Protein AF-A0A2N0ZCE3-F1 (afdb_monomer)

Secondary structure (DSSP, 8-state):
-EEEEEEEEPPPPPP-HHHHHHHHHHHHHHHHHHHHHHHHHHHHHTT--SHHHHHHHHHHHHHHHHHHHHHHHHHHHHHHHHHHHHHHHHHHHEEEEEEEE---------

pLDDT: mean 81.58, std 10.43, range [50.97, 93.88]

Structure (mmCIF, N/CA/C/O backbone):
data_AF-A0A2N0ZCE3-F1
#
_entry.id   AF-A0A2N0ZCE3-F1
#
loop_
_atom_site.group_PDB
_atom_site.id
_atom_site.type_symbol
_atom_site.label_atom_id
_atom_site.label_alt_id
_atom_site.label_comp_id
_atom_site.label_asym_id
_atom_site.label_entity_id
_atom_site.label_seq_id
_atom_site.pdbx_PDB_ins_code
_atom_site.Cartn_x
_atom_site.Cartn_y
_atom_site.Cartn_z
_atom_site.occupancy
_atom_site.B_iso_or_equiv
_atom_site.auth_seq_id
_atom_site.auth_comp_id
_atom_site.auth_asym_id
_atom_site.auth_atom_id
_atom_site.pdbx_PDB_model_num
ATOM 1 N N . MET A 1 1 ? 37.829 11.882 -39.799 1.00 74.50 1 MET A N 1
ATOM 2 C CA . MET A 1 1 ? 37.133 11.226 -38.674 1.00 74.50 1 MET A CA 1
ATOM 3 C C . MET A 1 1 ? 35.726 10.882 -39.117 1.00 74.50 1 MET A C 1
ATOM 5 O O . MET A 1 1 ? 34.977 11.790 -39.459 1.00 74.50 1 MET A O 1
ATOM 9 N N . GLY A 1 2 ? 35.414 9.591 -39.186 1.00 81.56 2 GLY A N 1
ATOM 10 C CA . GLY A 1 2 ? 34.078 9.074 -39.464 1.00 81.56 2 GLY A CA 1
ATOM 11 C C . GLY A 1 2 ? 33.323 8.773 -38.169 1.00 81.56 2 GLY A C 1
ATOM 12 O O . GLY A 1 2 ? 33.925 8.580 -37.111 1.00 81.56 2 GLY A O 1
ATOM 13 N N . GLN A 1 3 ? 31.997 8.738 -38.254 1.00 84.50 3 GLN A N 1
ATOM 14 C CA . GLN A 1 3 ? 31.109 8.408 -37.143 1.00 84.50 3 GLN A CA 1
ATOM 15 C C . GLN A 1 3 ? 30.036 7.432 -37.630 1.00 84.50 3 GLN A C 1
ATOM 17 O O . GLN A 1 3 ? 29.421 7.652 -38.672 1.00 84.50 3 GLN A O 1
ATOM 22 N N . ILE A 1 4 ? 29.776 6.377 -36.857 1.00 85.06 4 ILE A N 1
ATOM 23 C CA . ILE A 1 4 ? 28.634 5.476 -37.058 1.00 85.06 4 ILE A CA 1
ATOM 24 C C . ILE A 1 4 ? 27.797 5.450 -35.785 1.00 85.06 4 ILE A C 1
ATOM 26 O O . ILE A 1 4 ? 28.309 5.152 -34.708 1.00 85.06 4 ILE A O 1
ATOM 30 N N . THR A 1 5 ? 26.496 5.697 -35.922 1.00 84.94 5 THR A N 1
ATOM 31 C CA . THR A 1 5 ? 25.518 5.565 -34.838 1.00 84.94 5 THR A CA 1
ATOM 32 C C . THR A 1 5 ? 24.563 4.417 -35.149 1.00 84.94 5 THR A C 1
ATOM 34 O O . THR A 1 5 ? 23.995 4.362 -36.241 1.00 84.94 5 THR A O 1
ATOM 37 N N . LYS A 1 6 ? 24.373 3.492 -34.202 1.00 82.81 6 LYS A N 1
ATOM 38 C CA . LYS A 1 6 ? 23.414 2.384 -34.330 1.00 82.81 6 LYS A CA 1
ATOM 39 C C . LYS A 1 6 ? 22.573 2.218 -33.061 1.00 82.81 6 LYS A C 1
ATOM 41 O O . LYS A 1 6 ? 23.108 2.373 -31.962 1.00 82.81 6 LYS A O 1
ATOM 46 N N . PRO A 1 7 ? 21.279 1.876 -33.190 1.00 79.44 7 PRO A N 1
ATOM 47 C CA . PRO A 1 7 ? 20.483 1.455 -32.047 1.00 79.44 7 PRO A CA 1
ATOM 48 C C . PRO A 1 7 ? 21.004 0.107 -31.538 1.00 79.44 7 PRO A C 1
ATOM 50 O O . PRO A 1 7 ? 21.208 -0.825 -32.320 1.00 79.44 7 PRO A O 1
ATOM 53 N N . TYR A 1 8 ? 21.218 0.001 -30.232 1.00 75.12 8 TYR A N 1
ATOM 54 C CA . TYR A 1 8 ? 21.639 -1.220 -29.560 1.00 75.12 8 TYR A CA 1
ATOM 55 C C . TYR A 1 8 ? 20.665 -1.547 -28.433 1.00 75.12 8 TYR A C 1
ATOM 57 O O . TYR A 1 8 ? 20.263 -0.669 -27.666 1.00 75.12 8 TYR A O 1
ATOM 65 N N . ARG A 1 9 ? 20.288 -2.826 -28.338 1.00 70.62 9 ARG A N 1
ATOM 66 C CA . ARG A 1 9 ? 19.395 -3.322 -27.295 1.00 70.62 9 ARG A CA 1
ATOM 67 C C . ARG A 1 9 ? 20.175 -4.223 -26.344 1.00 70.62 9 ARG A C 1
ATOM 69 O O . ARG A 1 9 ? 20.601 -5.304 -26.744 1.00 70.62 9 ARG A O 1
ATOM 76 N N . PHE A 1 10 ? 20.372 -3.778 -25.108 1.00 66.06 10 PHE A N 1
ATOM 77 C CA . PHE A 1 10 ? 20.988 -4.602 -24.068 1.00 66.06 10 PHE A CA 1
ATOM 78 C C . PHE A 1 10 ? 20.030 -5.726 -23.644 1.00 66.06 10 PHE A C 1
ATOM 80 O O . PHE A 1 10 ? 18.811 -5.622 -23.808 1.00 66.06 10 PHE A O 1
ATOM 87 N N . THR A 1 11 ? 20.573 -6.828 -23.122 1.00 64.38 11 THR A N 1
ATOM 88 C CA . THR A 1 11 ? 19.760 -7.930 -22.589 1.00 64.38 11 THR A CA 1
ATOM 89 C C . THR A 1 11 ? 18.853 -7.424 -21.467 1.00 64.38 11 THR A C 1
ATOM 91 O O . THR A 1 11 ? 19.353 -6.739 -20.569 1.00 64.38 11 THR A O 1
ATOM 94 N N . PRO A 1 12 ? 17.554 -7.775 -21.481 1.00 61.09 12 PRO A N 1
ATOM 95 C CA . PRO A 1 12 ? 16.615 -7.295 -20.479 1.00 61.09 12 PRO A CA 1
ATOM 96 C C . PRO A 1 12 ? 17.085 -7.685 -19.074 1.00 61.09 12 PRO A C 1
ATOM 98 O O . PRO A 1 12 ? 17.365 -8.853 -18.804 1.00 61.09 12 PRO A O 1
ATOM 101 N N . HIS A 1 13 ? 17.197 -6.696 -18.188 1.00 61.72 13 HIS A N 1
ATOM 102 C CA . HIS A 1 13 ? 17.365 -6.937 -16.756 1.00 61.72 13 HIS A CA 1
ATOM 103 C C . HIS A 1 13 ? 16.070 -7.480 -16.140 1.00 61.72 13 HIS A C 1
ATOM 105 O O . HIS A 1 13 ? 14.981 -7.291 -16.680 1.00 61.72 13 HIS A O 1
ATOM 111 N N . GLN A 1 14 ? 16.211 -8.178 -15.011 1.00 58.53 14 GLN A N 1
ATOM 112 C CA . GLN A 1 14 ? 15.119 -8.823 -14.285 1.00 58.53 14 GLN A CA 1
ATOM 113 C C . GLN A 1 14 ? 14.029 -7.800 -13.923 1.00 58.53 14 GLN A C 1
ATOM 115 O O . GLN A 1 14 ? 14.309 -6.801 -13.261 1.00 58.53 14 GLN A O 1
ATOM 120 N N . ASP A 1 15 ? 12.796 -8.051 -14.364 1.00 63.12 15 ASP A N 1
ATOM 121 C CA . ASP A 1 15 ? 11.653 -7.199 -14.050 1.00 63.12 15 ASP A CA 1
ATOM 122 C C . ASP A 1 15 ? 11.382 -7.230 -12.532 1.00 63.12 15 ASP A C 1
ATOM 124 O O . ASP A 1 15 ? 11.345 -8.284 -11.894 1.00 63.12 15 ASP A O 1
ATOM 128 N N . LEU A 1 16 ? 11.280 -6.049 -11.919 1.00 61.69 16 LEU A N 1
ATOM 129 C CA . LEU A 1 16 ? 11.057 -5.905 -10.480 1.00 61.69 16 LEU A CA 1
ATOM 130 C C . LEU A 1 16 ? 9.578 -5.725 -10.127 1.00 61.69 16 LEU A C 1
ATOM 132 O O . LEU A 1 16 ? 9.260 -5.710 -8.936 1.00 61.69 16 LEU A O 1
ATOM 136 N N . HIS A 1 17 ? 8.668 -5.664 -11.107 1.00 64.12 17 HIS A N 1
ATOM 137 C CA . HIS A 1 17 ? 7.226 -5.603 -10.839 1.00 64.12 17 HIS A CA 1
ATOM 138 C C . HIS A 1 17 ? 6.745 -6.753 -9.948 1.00 64.12 17 HIS A C 1
ATOM 140 O O . HIS A 1 17 ? 5.890 -6.565 -9.085 1.00 64.12 17 HIS A O 1
ATOM 146 N N . HIS A 1 18 ? 7.361 -7.928 -10.072 1.00 67.81 18 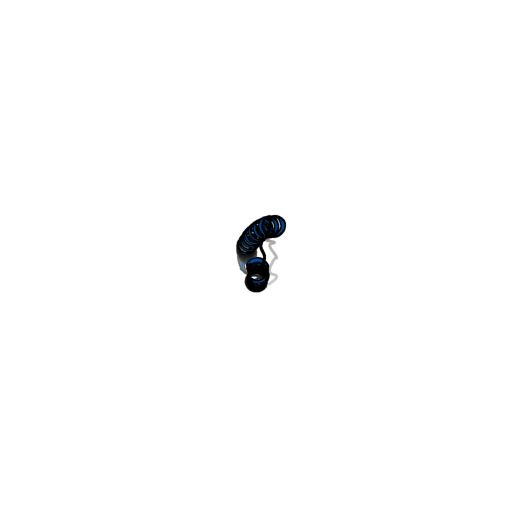HIS A N 1
ATOM 147 C CA . HIS A 1 18 ? 7.032 -9.098 -9.258 1.00 67.81 18 HIS A CA 1
ATOM 148 C C . HIS A 1 18 ? 7.305 -8.868 -7.759 1.00 67.81 18 HIS A C 1
ATOM 150 O O . HIS A 1 18 ? 6.628 -9.441 -6.909 1.00 67.81 18 HIS A O 1
ATOM 156 N N . LYS A 1 19 ? 8.284 -8.014 -7.420 1.00 69.38 19 LYS A N 1
ATOM 157 C CA . LYS A 1 19 ? 8.601 -7.674 -6.024 1.00 69.38 19 LYS A CA 1
ATOM 158 C C . LYS A 1 19 ? 7.588 -6.702 -5.423 1.00 69.38 19 LYS A C 1
ATOM 160 O O . LYS A 1 19 ? 7.315 -6.800 -4.231 1.00 69.38 19 LYS A O 1
ATOM 165 N N . ALA A 1 20 ? 7.026 -5.799 -6.231 1.00 74.44 20 ALA A N 1
ATOM 166 C CA . ALA A 1 20 ? 5.946 -4.917 -5.789 1.00 74.44 20 ALA A CA 1
ATOM 167 C C . ALA A 1 20 ? 4.678 -5.714 -5.474 1.00 74.44 20 ALA A C 1
ATOM 169 O O . ALA A 1 20 ? 4.121 -5.540 -4.397 1.00 74.44 20 ALA A O 1
ATOM 170 N N . ALA A 1 21 ? 4.312 -6.663 -6.342 1.00 78.00 21 ALA A N 1
ATOM 171 C CA . ALA A 1 21 ? 3.177 -7.553 -6.107 1.00 78.00 21 ALA A CA 1
ATOM 172 C C . ALA A 1 21 ? 3.329 -8.358 -4.802 1.00 78.00 21 ALA A C 1
ATOM 174 O O . ALA A 1 21 ? 2.399 -8.433 -4.003 1.00 78.00 21 ALA A O 1
ATOM 175 N N . PHE A 1 22 ? 4.521 -8.914 -4.545 1.00 83.12 22 PHE A N 1
ATOM 176 C CA . PHE A 1 22 ? 4.793 -9.613 -3.286 1.00 83.12 22 PHE A CA 1
ATOM 177 C C . PHE A 1 22 ? 4.654 -8.682 -2.072 1.00 83.12 22 PHE A C 1
ATOM 179 O O . PHE A 1 22 ? 3.934 -8.998 -1.131 1.00 83.12 22 PHE A O 1
ATOM 186 N N . PHE A 1 23 ? 5.284 -7.506 -2.110 1.00 80.88 23 PHE A N 1
ATOM 187 C CA . PHE A 1 23 ? 5.200 -6.526 -1.026 1.00 80.88 23 PHE A CA 1
ATOM 188 C C . PHE A 1 23 ? 3.758 -6.079 -0.739 1.00 80.88 23 PHE A C 1
ATOM 190 O O . PHE A 1 23 ? 3.358 -5.993 0.419 1.00 80.88 23 PHE A O 1
ATOM 197 N N . GLN A 1 24 ? 2.962 -5.845 -1.782 1.00 83.25 24 GLN A N 1
ATOM 198 C CA . GLN A 1 24 ? 1.543 -5.518 -1.648 1.00 83.25 24 GLN A CA 1
ATOM 199 C C . GLN A 1 24 ? 0.755 -6.648 -1.002 1.00 83.25 24 GLN A C 1
ATOM 201 O O . GLN A 1 24 ? -0.023 -6.388 -0.092 1.00 83.25 24 GLN A O 1
ATOM 206 N N . SER A 1 25 ? 0.998 -7.895 -1.411 1.00 87.69 25 SER A N 1
ATOM 207 C CA . SER A 1 25 ? 0.312 -9.044 -0.817 1.00 87.69 25 SER A CA 1
ATOM 208 C C . SER A 1 25 ? 0.603 -9.192 0.681 1.00 87.69 25 SER A C 1
ATOM 210 O O . SER A 1 25 ? -0.286 -9.550 1.450 1.00 87.69 25 SER A O 1
ATOM 212 N N . GLU A 1 26 ? 1.821 -8.866 1.121 1.00 89.38 26 GLU A N 1
ATOM 213 C CA . GLU A 1 26 ? 2.185 -8.856 2.542 1.00 89.38 26 GLU A CA 1
ATOM 214 C C . GLU A 1 26 ? 1.504 -7.698 3.291 1.00 89.38 26 GLU A C 1
ATOM 216 O O . GLU A 1 26 ? 1.003 -7.886 4.401 1.00 89.38 26 GLU A O 1
ATOM 221 N N . LEU A 1 27 ? 1.413 -6.513 2.676 1.00 88.06 27 LEU A N 1
ATOM 222 C CA . LEU A 1 27 ? 0.685 -5.374 3.244 1.00 88.06 27 LEU A CA 1
ATOM 223 C C . LEU A 1 27 ? -0.824 -5.631 3.357 1.00 88.06 27 LEU A C 1
ATOM 225 O O . LEU A 1 27 ? -1.423 -5.288 4.376 1.00 88.06 27 LEU A O 1
ATOM 229 N N . GLU A 1 28 ? -1.434 -6.277 2.364 1.00 89.31 28 GLU A N 1
ATOM 230 C CA . GLU A 1 28 ? -2.839 -6.691 2.412 1.00 89.31 28 GLU A CA 1
ATOM 231 C C . GLU A 1 28 ? -3.080 -7.722 3.518 1.00 89.31 28 GLU A C 1
ATOM 233 O O . GLU A 1 28 ? -4.030 -7.595 4.293 1.00 89.31 28 GLU A O 1
ATOM 238 N N . GLN A 1 29 ? -2.204 -8.725 3.644 1.00 92.88 29 GLN A N 1
ATOM 239 C CA . GLN A 1 29 ? -2.272 -9.693 4.741 1.00 92.88 29 GLN A CA 1
ATOM 240 C C . GLN A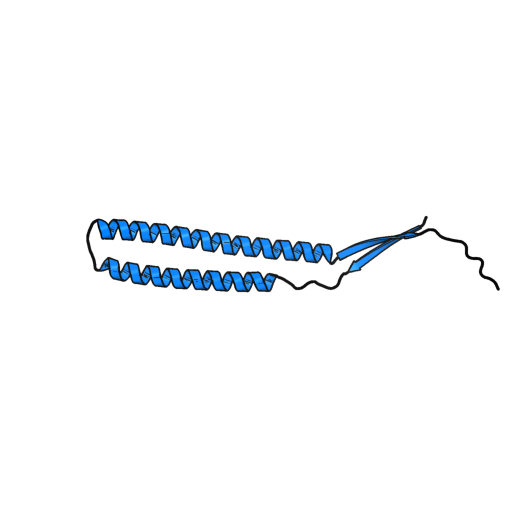 1 29 ? -2.163 -9.004 6.105 1.00 92.88 29 GLN A C 1
ATOM 242 O O . GLN A 1 29 ? -2.960 -9.289 7.003 1.00 92.88 29 GLN A O 1
ATOM 247 N N . MET A 1 30 ? -1.228 -8.065 6.256 1.00 89.56 30 MET A N 1
ATOM 248 C CA . MET A 1 30 ? -1.080 -7.275 7.477 1.00 89.56 30 MET A CA 1
ATOM 249 C C . MET A 1 30 ? -2.339 -6.443 7.772 1.00 89.56 30 MET A C 1
ATOM 251 O O . MET A 1 30 ? -2.807 -6.435 8.913 1.00 89.56 30 MET A O 1
ATOM 255 N N . GLY A 1 31 ? -2.922 -5.795 6.759 1.00 88.75 31 GLY A N 1
ATOM 256 C CA . GLY A 1 31 ? -4.180 -5.052 6.884 1.00 88.75 31 GLY A CA 1
ATOM 257 C C . GLY A 1 31 ? -5.339 -5.944 7.339 1.00 88.75 31 GLY A C 1
ATOM 258 O O . GLY A 1 31 ? -6.045 -5.614 8.293 1.00 88.75 31 GLY A O 1
ATOM 259 N N . ASN A 1 32 ? -5.475 -7.132 6.744 1.00 90.31 32 ASN A N 1
ATOM 260 C CA . ASN A 1 32 ? -6.498 -8.116 7.112 1.00 90.31 32 ASN A CA 1
ATOM 261 C C . ASN A 1 32 ? -6.336 -8.630 8.554 1.00 90.31 32 ASN A C 1
ATOM 263 O O . ASN A 1 32 ? -7.321 -8.760 9.292 1.00 90.31 32 ASN A O 1
ATOM 267 N N . LEU A 1 33 ? -5.099 -8.910 8.975 1.00 92.00 33 LEU A N 1
ATOM 268 C CA . LEU A 1 33 ? -4.794 -9.319 10.349 1.00 92.00 33 LEU A CA 1
ATOM 269 C C . LEU A 1 33 ? -5.109 -8.202 11.343 1.00 92.00 33 LEU A C 1
ATOM 271 O O . LEU A 1 33 ? -5.723 -8.460 12.380 1.00 92.00 33 LEU A O 1
ATOM 275 N N . SER A 1 34 ? -4.751 -6.962 11.013 1.00 89.94 34 SER A N 1
ATOM 276 C CA . SER A 1 34 ? -5.045 -5.816 11.867 1.00 89.94 34 SER A CA 1
ATOM 277 C C . SER A 1 34 ? -6.547 -5.561 11.993 1.00 89.94 34 SER A C 1
ATOM 279 O O . SER A 1 34 ? -7.053 -5.414 13.104 1.00 89.94 34 SER A O 1
ATOM 281 N N . GLN A 1 35 ? -7.300 -5.640 10.892 1.00 90.69 35 GLN A N 1
ATOM 282 C CA . GLN A 1 35 ? -8.763 -5.551 10.915 1.00 90.69 35 GLN A CA 1
ATOM 283 C C . GLN A 1 35 ? -9.395 -6.653 11.779 1.00 90.69 35 GLN A C 1
ATOM 285 O O . GLN A 1 35 ? -10.361 -6.411 12.513 1.00 90.69 35 GLN A O 1
ATOM 290 N N . SER A 1 36 ? -8.846 -7.868 11.715 1.00 93.88 36 SER A N 1
ATOM 291 C CA . SER A 1 36 ? -9.297 -8.994 12.538 1.00 93.88 36 SER A CA 1
ATOM 292 C C . SER A 1 36 ? -9.040 -8.737 14.024 1.00 93.88 36 SER A C 1
ATOM 294 O O . SER A 1 36 ? -9.943 -8.921 14.844 1.00 93.88 36 SER A O 1
ATOM 296 N N . LEU A 1 37 ? -7.846 -8.245 14.370 1.00 91.19 37 LEU A N 1
ATOM 297 C CA . LEU A 1 37 ? -7.485 -7.878 15.738 1.00 91.19 37 LEU A CA 1
ATOM 298 C C . LEU A 1 37 ? -8.357 -6.729 16.263 1.00 91.19 37 LEU A C 1
ATOM 300 O O . LEU A 1 37 ? -8.913 -6.836 17.354 1.00 91.19 37 LEU A O 1
ATOM 304 N N . PHE A 1 38 ? -8.537 -5.670 15.472 1.00 92.25 38 PHE A N 1
ATOM 305 C CA . PHE A 1 38 ? -9.415 -4.546 15.793 1.00 92.25 38 PHE A CA 1
ATOM 306 C C . PHE A 1 38 ? -10.836 -5.023 16.102 1.00 92.25 38 PHE A C 1
ATOM 308 O O . PHE A 1 38 ? -11.421 -4.642 17.114 1.00 92.25 38 PHE A O 1
ATOM 315 N N . THR A 1 39 ? -11.377 -5.908 15.263 1.00 92.94 39 THR A N 1
ATOM 316 C CA . THR A 1 39 ? -12.726 -6.461 15.442 1.00 92.94 39 THR A CA 1
ATOM 317 C C . THR A 1 39 ? -12.829 -7.300 16.718 1.00 92.94 39 THR A C 1
ATOM 319 O O . THR A 1 39 ? -13.827 -7.199 17.433 1.00 92.94 39 THR A O 1
ATOM 322 N N . ALA A 1 40 ? -11.805 -8.100 17.034 1.00 93.06 40 ALA A N 1
ATOM 323 C CA . ALA A 1 40 ? -11.762 -8.897 18.258 1.00 93.06 40 ALA A CA 1
ATOM 324 C C . ALA A 1 40 ? -11.723 -8.013 19.514 1.00 93.06 40 ALA A C 1
ATOM 326 O O . ALA A 1 40 ? -12.552 -8.188 20.406 1.00 93.06 40 ALA A O 1
ATOM 327 N N . ILE A 1 41 ? -10.828 -7.019 19.546 1.00 90.25 41 ILE A N 1
ATOM 328 C CA . ILE A 1 41 ? -10.704 -6.081 20.671 1.00 90.25 41 ILE A CA 1
ATOM 329 C C . ILE A 1 41 ? -11.995 -5.283 20.839 1.00 90.25 41 ILE A C 1
ATOM 331 O O . ILE A 1 41 ? -12.512 -5.174 21.949 1.00 90.25 41 ILE A O 1
ATOM 335 N N . LYS A 1 42 ? -12.552 -4.756 19.743 1.00 90.25 42 LYS A N 1
ATOM 336 C CA . LYS A 1 42 ? -13.805 -3.999 19.780 1.00 90.25 42 LYS A CA 1
ATOM 337 C C . LYS A 1 42 ? -14.933 -4.829 20.390 1.00 90.25 42 LYS A C 1
ATOM 339 O O . LYS A 1 42 ? -15.610 -4.355 21.292 1.00 90.25 42 LYS A O 1
ATOM 344 N N . LYS A 1 43 ? -15.089 -6.081 19.952 1.00 91.06 43 LYS A N 1
ATOM 345 C CA . LYS A 1 43 ? -16.101 -6.999 20.487 1.00 91.06 43 LYS A CA 1
ATOM 346 C C . LYS A 1 43 ? -15.935 -7.242 21.991 1.00 91.06 43 LYS A C 1
ATOM 348 O O . LYS A 1 43 ? -16.931 -7.359 22.698 1.00 91.06 43 LYS A O 1
ATOM 353 N N . GLU A 1 44 ? -14.700 -7.354 22.470 1.00 89.00 44 GLU A N 1
ATOM 354 C CA . GLU A 1 44 ? -14.414 -7.581 23.890 1.00 89.00 44 GLU A CA 1
ATOM 355 C C . GLU A 1 44 ? -14.681 -6.331 24.741 1.00 89.00 44 GLU A C 1
ATOM 357 O O . GLU A 1 44 ? -15.249 -6.422 25.831 1.00 89.00 44 GLU A O 1
ATOM 362 N N . LEU A 1 45 ? -14.360 -5.151 24.209 1.00 88.31 45 LEU A N 1
ATOM 363 C CA . LEU A 1 45 ? -14.623 -3.873 24.865 1.00 88.31 45 LEU A CA 1
ATOM 364 C C . LEU A 1 45 ? -16.106 -3.471 24.828 1.00 88.31 45 LEU A C 1
ATOM 366 O O . LEU A 1 45 ? -16.566 -2.858 25.785 1.00 88.31 45 LEU A O 1
ATOM 370 N N . ASP A 1 46 ? -16.866 -3.854 23.795 1.00 84.12 46 ASP A N 1
ATOM 371 C CA . ASP A 1 46 ? -18.309 -3.568 23.671 1.00 84.12 46 ASP A CA 1
ATOM 372 C C . ASP A 1 46 ? -19.140 -4.199 24.810 1.00 84.12 46 ASP A C 1
ATOM 374 O O . ASP A 1 46 ? -20.236 -3.732 25.120 1.00 84.12 46 ASP A O 1
ATOM 378 N N . ALA A 1 47 ? -18.625 -5.247 25.464 1.00 82.62 47 ALA A N 1
ATOM 379 C CA . ALA A 1 47 ? -19.252 -5.863 26.636 1.00 82.62 47 ALA A CA 1
ATOM 380 C C . ALA A 1 47 ? -18.991 -5.096 27.950 1.00 82.62 47 ALA A C 1
ATOM 382 O O . ALA A 1 47 ? -19.555 -5.445 28.990 1.00 82.62 47 ALA A O 1
ATOM 383 N N . SER A 1 48 ? -18.135 -4.073 27.919 1.00 83.44 48 SER A N 1
ATOM 384 C CA . SER A 1 48 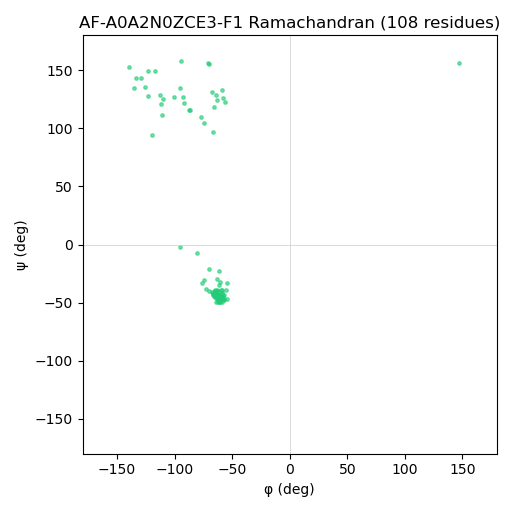? -17.701 -3.296 29.080 1.00 83.44 48 SER A CA 1
ATOM 385 C C . SER A 1 48 ? -18.136 -1.835 28.957 1.00 83.44 48 SER A C 1
ATOM 387 O O . SER A 1 48 ? -18.217 -1.281 27.867 1.00 83.44 48 SER A O 1
ATOM 389 N N . ALA A 1 49 ? -18.393 -1.176 30.088 1.00 81.00 49 ALA A N 1
ATOM 390 C CA . ALA A 1 49 ? -18.766 0.237 30.125 1.00 81.00 49 ALA A CA 1
ATOM 391 C C . ALA A 1 49 ? -17.898 1.005 31.125 1.00 81.00 49 ALA A C 1
ATOM 393 O O . ALA A 1 49 ? -17.550 0.492 32.191 1.00 81.00 49 ALA A O 1
ATOM 394 N N . GLY A 1 50 ? -17.558 2.247 30.786 1.00 88.94 50 GLY A N 1
ATOM 395 C CA . GLY A 1 50 ? -16.786 3.137 31.645 1.00 88.94 50 GLY A CA 1
ATOM 396 C C . GLY A 1 50 ? -15.887 4.077 30.851 1.00 88.94 50 GLY A C 1
ATOM 397 O O . GLY A 1 50 ? -15.462 3.768 29.742 1.00 88.94 50 GLY A O 1
ATOM 398 N N . LYS A 1 51 ? -15.541 5.213 31.458 1.00 88.69 51 LYS A N 1
ATOM 399 C CA . LYS A 1 51 ? -14.769 6.282 30.808 1.00 88.69 51 LYS A CA 1
ATOM 400 C C . LYS A 1 51 ? -13.434 5.805 30.215 1.00 88.69 51 LYS A C 1
ATOM 402 O O . LYS A 1 51 ? -13.068 6.203 29.118 1.00 88.69 51 LYS A O 1
ATOM 407 N N . VAL A 1 52 ? -12.733 4.907 30.913 1.00 89.75 52 VAL A N 1
ATOM 408 C CA . VAL A 1 52 ? -11.475 4.314 30.423 1.00 89.75 52 VAL A CA 1
ATOM 409 C C . VAL A 1 52 ? -11.708 3.462 29.171 1.00 89.75 52 VAL A C 1
ATOM 411 O O . VAL A 1 52 ? -10.909 3.516 28.241 1.00 89.75 52 VAL A O 1
ATOM 414 N N . ILE A 1 53 ? -12.808 2.704 29.117 1.00 90.75 53 ILE A N 1
ATOM 415 C CA . ILE A 1 53 ? -13.171 1.877 27.956 1.00 90.75 53 ILE A CA 1
ATOM 416 C C . ILE A 1 53 ? -13.500 2.768 26.755 1.00 90.75 53 ILE A C 1
ATOM 418 O O . ILE A 1 53 ? -13.016 2.513 25.656 1.00 90.75 53 ILE A O 1
ATOM 422 N N . GLU A 1 54 ? -14.250 3.850 26.970 1.00 88.44 54 GLU A N 1
ATOM 423 C CA . GLU A 1 54 ? -14.599 4.817 25.922 1.00 88.44 54 GLU A CA 1
ATOM 424 C C . GLU A 1 54 ? -13.359 5.506 25.332 1.00 88.44 54 GLU A C 1
ATOM 426 O O . GLU A 1 54 ? -13.193 5.541 24.111 1.00 88.44 54 GLU A O 1
ATOM 431 N N . GLU A 1 55 ? -12.450 6.000 26.181 1.00 91.62 55 GLU A N 1
ATOM 432 C CA . GLU A 1 55 ? -11.185 6.609 25.742 1.00 91.62 55 GLU A CA 1
ATOM 433 C C . GLU A 1 55 ? -10.285 5.595 25.012 1.00 91.62 55 GLU A C 1
ATOM 435 O O . GLU A 1 55 ? -9.673 5.918 23.985 1.00 91.62 55 GLU A O 1
ATOM 440 N N . THR A 1 56 ? -10.250 4.346 25.490 1.00 90.25 56 THR A N 1
ATOM 441 C CA . THR A 1 56 ? -9.504 3.256 24.843 1.00 90.25 56 THR A CA 1
ATOM 442 C C . THR A 1 56 ? -10.075 2.945 23.461 1.00 90.25 56 THR A C 1
ATOM 444 O O . THR A 1 56 ? -9.315 2.839 22.500 1.00 90.25 56 THR A O 1
ATOM 447 N N . MET A 1 57 ? -11.402 2.866 23.327 1.00 90.94 57 MET A N 1
ATOM 448 C CA . MET A 1 57 ? -12.073 2.605 22.051 1.00 90.94 57 MET A CA 1
ATOM 449 C C . MET A 1 57 ? -11.811 3.723 21.035 1.00 90.94 57 MET A C 1
ATOM 451 O O . MET A 1 57 ? -11.497 3.447 19.878 1.00 90.94 57 MET A O 1
ATOM 455 N N . GLN A 1 58 ? -11.884 4.986 21.461 1.00 91.62 58 GLN A N 1
ATOM 456 C CA . GLN A 1 58 ? -11.570 6.129 20.595 1.00 91.62 58 GLN A CA 1
ATOM 457 C C . GLN A 1 58 ? -10.117 6.097 20.114 1.00 91.62 58 GLN A C 1
ATOM 459 O O . GLN A 1 58 ? -9.843 6.282 18.926 1.00 91.62 58 GLN A O 1
ATOM 464 N N . THR A 1 59 ? -9.185 5.801 21.023 1.00 92.56 59 THR A N 1
ATOM 465 C CA . THR A 1 59 ? -7.762 5.673 20.685 1.00 92.56 59 THR A CA 1
ATOM 466 C C . THR A 1 59 ? -7.531 4.532 19.700 1.00 92.56 59 THR A C 1
ATOM 468 O O . THR A 1 59 ? -6.824 4.714 18.709 1.00 92.56 59 THR A O 1
ATOM 471 N N . LEU A 1 60 ? -8.169 3.383 19.927 1.00 92.00 60 LEU A N 1
ATOM 472 C CA . LEU A 1 60 ? -8.080 2.213 19.059 1.00 92.00 60 LEU A CA 1
ATOM 473 C C . LEU A 1 60 ? -8.586 2.521 17.642 1.00 92.00 60 LEU A C 1
ATOM 475 O O . LEU A 1 60 ? -7.902 2.209 16.671 1.00 92.00 60 LEU A O 1
ATOM 479 N N . ILE A 1 61 ? -9.743 3.181 17.515 1.00 91.81 61 ILE A N 1
ATOM 480 C CA . ILE A 1 61 ? -10.303 3.594 16.216 1.00 91.81 61 ILE A CA 1
ATOM 481 C C . ILE A 1 61 ? -9.347 4.547 15.494 1.00 91.81 61 ILE A C 1
ATOM 4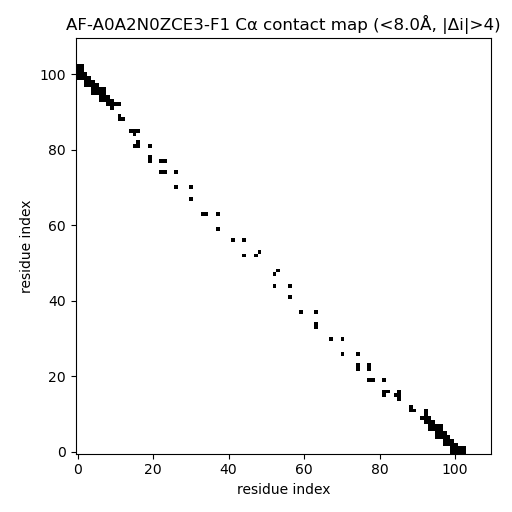83 O O . ILE A 1 61 ? -9.059 4.353 14.313 1.00 91.81 61 ILE A O 1
ATOM 487 N N . SER A 1 62 ? -8.828 5.552 16.201 1.00 93.88 62 SER A N 1
ATOM 488 C CA . SER A 1 62 ? -7.897 6.531 15.632 1.00 93.88 62 SER A CA 1
ATOM 489 C C . SER A 1 62 ? -6.603 5.875 15.136 1.00 93.88 62 SER A C 1
ATOM 491 O O . SER A 1 62 ? -6.131 6.172 14.035 1.00 93.88 62 SER A O 1
ATOM 493 N N . GLN A 1 63 ? -6.042 4.949 15.918 1.00 91.50 63 GLN A N 1
ATOM 494 C CA . GLN A 1 63 ? -4.841 4.210 15.530 1.00 91.50 63 GLN A CA 1
ATOM 495 C C . GLN A 1 63 ? -5.090 3.292 14.333 1.00 91.50 63 GLN A C 1
ATOM 497 O O . GLN A 1 63 ? -4.266 3.274 13.418 1.00 91.50 63 GLN A O 1
ATOM 502 N N . HIS A 1 64 ? -6.224 2.589 14.310 1.00 91.81 64 HIS A N 1
ATOM 503 C CA . HIS A 1 64 ? -6.603 1.716 13.200 1.00 91.81 64 HIS A CA 1
ATOM 504 C C . HIS A 1 64 ? -6.734 2.503 11.889 1.00 91.81 64 HIS A C 1
ATOM 506 O O . HIS A 1 64 ? -6.078 2.180 10.904 1.00 91.81 64 HIS A O 1
ATOM 512 N N . GLN A 1 65 ? -7.461 3.625 11.908 1.00 91.44 65 GLN A N 1
ATOM 513 C CA . GLN A 1 65 ? -7.599 4.515 10.746 1.00 91.44 65 GLN A CA 1
ATOM 514 C C . GLN A 1 65 ? -6.253 5.055 10.248 1.00 91.44 65 GLN A C 1
ATOM 516 O O . GLN A 1 65 ? -6.007 5.135 9.043 1.00 91.44 65 GLN A O 1
ATOM 521 N N . ARG A 1 66 ? -5.365 5.436 11.173 1.00 92.19 66 ARG A N 1
ATOM 522 C CA . ARG A 1 66 ? -4.027 5.917 10.818 1.00 92.19 66 ARG A CA 1
ATOM 523 C C . ARG A 1 66 ? -3.196 4.819 10.162 1.00 92.19 66 ARG A C 1
ATOM 525 O O . ARG A 1 66 ? -2.475 5.099 9.207 1.00 92.19 66 ARG A O 1
ATOM 532 N N . MET A 1 67 ? -3.273 3.599 10.679 1.00 90.31 67 MET A N 1
ATOM 533 C CA . MET A 1 67 ? -2.558 2.462 10.118 1.00 90.31 67 MET A CA 1
ATOM 534 C C . MET A 1 67 ? -3.066 2.137 8.707 1.00 90.31 67 MET A C 1
ATOM 536 O O . MET A 1 67 ? -2.240 2.009 7.807 1.00 90.31 67 MET A O 1
ATOM 540 N N . ASP A 1 68 ? -4.383 2.109 8.485 1.00 89.62 68 ASP A N 1
ATOM 541 C CA . ASP A 1 68 ? -4.970 1.892 7.154 1.00 89.62 68 ASP A CA 1
ATOM 542 C C . ASP A 1 68 ? -4.477 2.934 6.138 1.00 89.62 68 ASP A C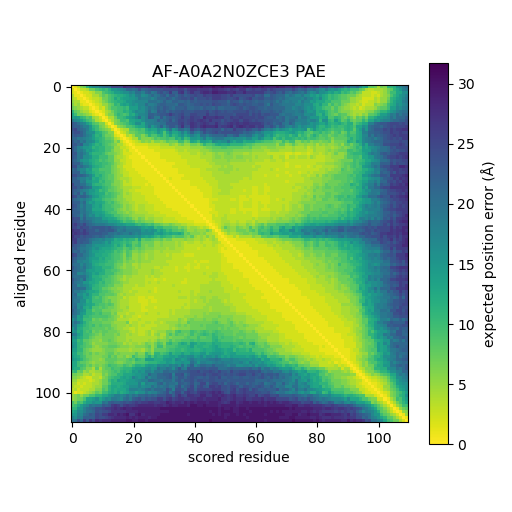 1
ATOM 544 O O . ASP A 1 68 ? -4.092 2.595 5.019 1.00 89.62 68 ASP A O 1
ATOM 548 N N . SER A 1 69 ? -4.414 4.210 6.538 1.00 92.00 69 SER A N 1
ATOM 549 C CA . SER A 1 69 ? -3.861 5.272 5.688 1.00 92.00 69 SER A CA 1
ATOM 550 C 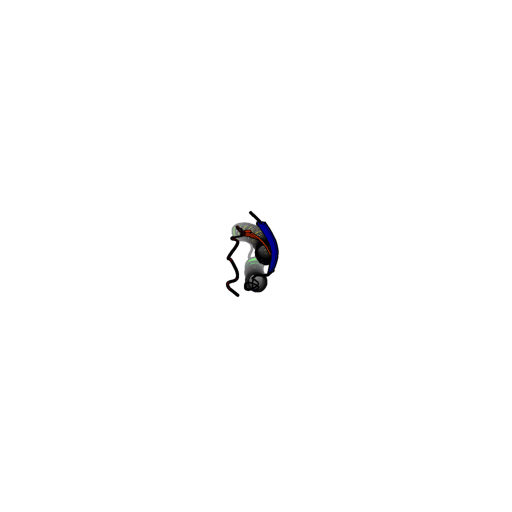C . SER A 1 69 ? -2.395 5.020 5.327 1.00 92.00 69 SER A C 1
ATOM 552 O O . SER A 1 69 ? -2.018 5.172 4.169 1.00 92.00 69 SER A O 1
ATOM 554 N N . ILE A 1 70 ? -1.570 4.620 6.300 1.00 90.50 70 ILE A N 1
ATOM 555 C CA . ILE A 1 70 ? -0.144 4.344 6.077 1.00 90.50 70 ILE A CA 1
ATOM 556 C C . ILE A 1 70 ? 0.039 3.156 5.129 1.00 90.50 70 ILE A C 1
ATOM 558 O O . ILE A 1 70 ? 0.881 3.220 4.236 1.00 90.50 70 ILE A O 1
ATOM 562 N N . VAL A 1 71 ? -0.739 2.086 5.309 1.00 88.50 71 VAL A N 1
ATOM 563 C CA . VAL A 1 71 ? -0.682 0.899 4.445 1.00 88.50 71 VAL A CA 1
ATOM 564 C C . VAL A 1 71 ? -1.022 1.274 3.004 1.00 88.50 71 VAL A C 1
ATOM 566 O O . VAL A 1 71 ? -0.256 0.955 2.095 1.00 88.50 71 VAL A O 1
ATOM 569 N N . ASN A 1 72 ? -2.104 2.029 2.799 1.00 89.00 72 ASN A N 1
ATOM 570 C CA . ASN A 1 72 ? -2.510 2.485 1.469 1.00 89.00 72 ASN A CA 1
ATOM 571 C C . ASN A 1 72 ? -1.443 3.372 0.801 1.00 89.00 72 ASN A C 1
ATOM 573 O O . ASN A 1 72 ? -1.107 3.168 -0.370 1.00 89.00 72 ASN A O 1
ATOM 577 N N . ASP A 1 73 ? -0.857 4.313 1.547 1.00 91.25 73 ASP A N 1
ATOM 578 C CA . ASP A 1 73 ? 0.217 5.175 1.040 1.00 91.25 73 ASP A CA 1
ATOM 579 C C . ASP A 1 73 ? 1.464 4.365 0.649 1.00 91.25 73 ASP A C 1
ATOM 581 O O . ASP A 1 73 ? 2.097 4.633 -0.380 1.00 91.25 73 ASP A O 1
ATOM 585 N N . GLN A 1 74 ? 1.815 3.346 1.438 1.00 87.56 74 GLN A N 1
ATOM 586 C CA . GLN A 1 74 ? 2.947 2.464 1.153 1.00 87.56 74 GLN A CA 1
ATOM 587 C C . GLN A 1 74 ? 2.711 1.602 -0.091 1.00 87.56 74 GLN A C 1
ATOM 589 O O . GLN A 1 74 ? 3.627 1.474 -0.909 1.00 87.56 74 GLN A O 1
ATOM 594 N N . MET A 1 75 ? 1.501 1.065 -0.277 1.00 85.56 75 MET A N 1
ATOM 595 C CA . MET A 1 75 ? 1.142 0.308 -1.484 1.00 85.56 75 MET A CA 1
ATOM 596 C C . MET A 1 75 ? 1.302 1.168 -2.746 1.00 85.56 75 MET A C 1
ATOM 598 O O . MET A 1 75 ? 1.996 0.765 -3.681 1.00 85.56 75 MET A O 1
ATOM 602 N N . SER A 1 76 ? 0.749 2.385 -2.732 1.00 88.19 76 SER A N 1
ATOM 603 C CA . SER A 1 76 ? 0.839 3.341 -3.848 1.00 88.19 76 SER A CA 1
ATOM 604 C C . SER A 1 76 ? 2.281 3.778 -4.144 1.00 88.19 76 SER A C 1
ATOM 606 O O . SER A 1 76 ? 2.718 3.871 -5.300 1.00 88.19 76 SER A O 1
ATOM 608 N N . THR A 1 77 ? 3.067 4.004 -3.089 1.00 89.31 77 THR A N 1
ATOM 609 C CA . THR A 1 77 ? 4.485 4.359 -3.220 1.00 89.31 77 THR A CA 1
ATOM 610 C C . THR A 1 77 ? 5.275 3.230 -3.878 1.00 89.31 77 THR A C 1
ATOM 612 O O . THR A 1 77 ? 6.098 3.491 -4.761 1.00 89.31 77 THR A O 1
ATOM 615 N N . MET A 1 78 ? 5.017 1.979 -3.490 1.00 84.25 78 MET A N 1
ATOM 616 C CA . MET A 1 78 ? 5.713 0.821 -4.048 1.00 84.25 78 MET A CA 1
ATOM 617 C C . MET A 1 78 ? 5.383 0.610 -5.530 1.00 84.25 78 MET A C 1
ATOM 619 O O . MET A 1 78 ? 6.301 0.383 -6.320 1.00 84.25 78 MET A O 1
ATOM 623 N N . ASP A 1 79 ? 4.118 0.772 -5.930 1.00 84.81 79 ASP A N 1
ATOM 624 C CA . ASP A 1 79 ? 3.720 0.751 -7.346 1.00 84.81 79 ASP A CA 1
ATOM 625 C C . ASP A 1 79 ? 4.463 1.806 -8.157 1.00 84.81 79 ASP A C 1
ATOM 627 O O . ASP A 1 79 ? 5.038 1.525 -9.214 1.00 84.81 79 ASP A O 1
ATOM 631 N N . THR A 1 80 ? 4.499 3.030 -7.630 1.00 86.56 80 THR A N 1
ATOM 632 C CA . THR A 1 80 ? 5.175 4.151 -8.280 1.00 86.56 80 THR A CA 1
ATOM 633 C C . THR A 1 80 ? 6.668 3.871 -8.454 1.00 86.56 80 THR A C 1
ATOM 635 O O . THR A 1 80 ? 7.233 4.142 -9.517 1.00 86.56 80 THR A O 1
ATOM 638 N N . LEU A 1 81 ? 7.325 3.324 -7.429 1.00 84.50 81 LEU A N 1
ATOM 639 C CA . LEU A 1 81 ? 8.747 2.984 -7.479 1.00 84.50 81 LEU A CA 1
ATOM 640 C C . LEU A 1 81 ? 9.032 1.847 -8.463 1.00 84.50 81 LEU A C 1
ATOM 642 O O . LEU A 1 81 ? 9.979 1.952 -9.245 1.00 84.50 81 LEU A O 1
ATOM 646 N N . ALA A 1 82 ? 8.204 0.803 -8.473 1.00 80.38 82 ALA A N 1
ATOM 647 C CA . ALA A 1 82 ? 8.350 -0.313 -9.401 1.00 80.38 82 ALA A CA 1
ATOM 648 C C . ALA A 1 82 ? 8.170 0.131 -10.856 1.00 80.38 82 ALA A C 1
ATOM 650 O O . ALA A 1 82 ? 9.002 -0.198 -11.703 1.00 80.38 82 ALA A O 1
ATOM 651 N N . ALA A 1 83 ? 7.155 0.954 -11.134 1.00 82.00 83 ALA A N 1
ATOM 652 C CA . ALA A 1 83 ? 6.946 1.528 -12.459 1.00 82.00 83 ALA A CA 1
ATOM 653 C C . ALA A 1 83 ? 8.133 2.403 -12.893 1.00 82.00 83 ALA A C 1
ATOM 655 O O . ALA A 1 83 ? 8.636 2.258 -14.006 1.00 82.00 83 ALA A O 1
ATOM 656 N N . ARG A 1 84 ? 8.636 3.282 -12.014 1.00 84.06 84 ARG A N 1
ATOM 657 C CA . ARG A 1 84 ? 9.812 4.121 -12.315 1.00 84.06 84 ARG A CA 1
ATOM 658 C C . ARG A 1 84 ? 11.045 3.288 -12.639 1.00 84.06 84 ARG A C 1
ATOM 660 O O . ARG A 1 84 ? 11.724 3.585 -13.618 1.00 84.06 84 ARG A O 1
ATOM 667 N N . TYR A 1 85 ? 11.311 2.252 -11.849 1.00 79.12 85 TYR A N 1
ATOM 668 C CA . TYR A 1 85 ? 12.417 1.338 -12.110 1.00 79.12 85 TYR A CA 1
ATOM 669 C C . TYR A 1 85 ? 12.256 0.642 -13.467 1.00 79.12 85 TYR A C 1
ATOM 671 O O . TYR A 1 85 ? 13.199 0.609 -14.253 1.00 79.12 85 TYR A O 1
ATOM 679 N N . HIS A 1 86 ? 11.055 0.145 -13.774 1.00 76.25 86 HIS A N 1
ATOM 680 C CA . HIS A 1 86 ? 10.757 -0.490 -15.057 1.00 76.25 86 HIS A CA 1
ATOM 681 C C . HIS A 1 86 ? 11.031 0.449 -16.239 1.00 76.25 86 HIS A C 1
ATOM 683 O O . HIS A 1 86 ? 11.717 0.067 -17.189 1.00 76.25 86 HIS A O 1
ATOM 689 N N . TYR A 1 87 ? 10.565 1.700 -16.164 1.00 76.94 87 TYR A N 1
ATOM 690 C CA . TYR A 1 87 ? 10.843 2.698 -17.198 1.00 76.94 87 TYR A CA 1
ATOM 691 C C . TYR A 1 87 ? 12.338 2.996 -17.334 1.00 76.94 87 TYR A C 1
ATOM 693 O O . TYR A 1 87 ? 12.837 3.023 -18.454 1.00 76.94 87 TYR A O 1
ATOM 701 N N . GLN A 1 88 ? 13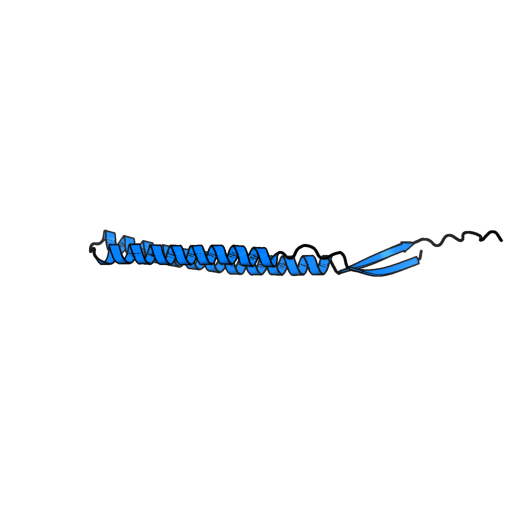.061 3.162 -16.223 1.00 77.25 88 GLN A N 1
ATOM 702 C CA . GLN A 1 88 ? 14.509 3.403 -16.248 1.00 77.25 88 GLN A CA 1
ATOM 703 C C . GLN A 1 88 ? 15.284 2.234 -16.860 1.00 77.25 88 GLN A C 1
ATOM 705 O O . GLN A 1 88 ? 16.174 2.449 -17.678 1.00 77.25 88 GLN A O 1
ATOM 710 N N . VAL A 1 89 ? 14.937 0.995 -16.505 1.00 72.69 89 VAL A N 1
ATOM 711 C CA . VAL A 1 89 ? 15.566 -0.195 -17.089 1.00 72.69 89 VAL A CA 1
ATOM 712 C C . VAL A 1 89 ? 15.251 -0.307 -18.577 1.00 72.69 89 VAL A C 1
ATOM 714 O O . VAL A 1 89 ? 16.145 -0.612 -19.361 1.00 72.69 89 VAL A O 1
ATOM 717 N N . ASN A 1 90 ? 14.014 -0.039 -18.995 1.00 71.69 90 ASN A N 1
ATOM 718 C CA . ASN A 1 90 ? 13.655 -0.056 -20.413 1.00 71.69 90 ASN A CA 1
ATOM 719 C C . ASN A 1 90 ? 14.389 1.016 -21.221 1.00 71.69 90 ASN A C 1
ATOM 721 O O . ASN A 1 90 ? 14.844 0.720 -22.326 1.00 71.69 90 ASN A O 1
ATOM 725 N N . ASP A 1 91 ? 14.531 2.219 -20.665 1.00 73.75 91 ASP A N 1
ATOM 726 C CA . ASP A 1 91 ? 15.301 3.307 -21.269 1.00 73.75 91 ASP A CA 1
ATOM 727 C C . ASP A 1 91 ? 16.781 2.918 -21.398 1.00 73.75 91 ASP A C 1
ATOM 729 O O . ASP A 1 91 ? 17.344 2.923 -22.492 1.00 73.75 91 ASP A O 1
ATOM 733 N N . MET A 1 92 ? 17.387 2.413 -20.319 1.00 71.00 92 MET A N 1
ATOM 734 C CA . MET A 1 92 ? 18.758 1.894 -20.348 1.00 71.00 92 MET A CA 1
ATOM 735 C C . MET A 1 92 ? 18.943 0.721 -21.316 1.00 71.00 92 MET A C 1
ATOM 737 O O . MET A 1 92 ? 20.022 0.570 -21.889 1.00 71.00 92 MET A O 1
ATOM 741 N N . ASN A 1 93 ? 17.926 -0.119 -21.509 1.00 69.38 93 ASN A N 1
ATOM 742 C CA . ASN A 1 93 ? 18.007 -1.246 -22.432 1.00 69.38 93 ASN A CA 1
ATOM 743 C C . ASN A 1 93 ? 18.035 -0.803 -23.898 1.00 69.38 93 ASN A C 1
ATOM 745 O O . ASN A 1 93 ? 18.475 -1.592 -24.730 1.00 69.38 93 ASN A O 1
ATOM 749 N N . SER A 1 94 ? 17.582 0.406 -24.231 1.00 70.12 94 SER A N 1
ATOM 750 C CA . SER A 1 94 ? 17.512 0.910 -25.602 1.00 70.12 94 SER A CA 1
ATOM 751 C C . SER A 1 94 ? 18.374 2.158 -25.755 1.00 70.12 94 SER A C 1
ATOM 753 O O . SER A 1 94 ? 17.910 3.271 -25.529 1.00 70.12 94 SER A O 1
ATOM 755 N N . GLN A 1 95 ? 19.620 1.990 -26.196 1.00 71.19 95 GLN A N 1
ATOM 756 C CA . GLN A 1 95 ? 20.548 3.114 -26.358 1.00 71.19 95 GLN A CA 1
ATOM 757 C C . GLN A 1 95 ? 21.077 3.218 -27.786 1.00 71.19 95 GLN A C 1
ATOM 759 O O . GLN A 1 95 ? 21.253 2.221 -28.487 1.00 71.19 95 GLN A O 1
ATOM 764 N N . PHE A 1 96 ? 21.378 4.444 -28.214 1.00 78.38 96 PHE A N 1
ATOM 765 C CA . PHE A 1 96 ? 22.131 4.692 -29.439 1.00 78.38 96 PHE A CA 1
ATOM 766 C C . PHE A 1 96 ? 23.624 4.678 -29.128 1.00 78.38 96 PHE A C 1
ATOM 768 O O . PHE A 1 96 ? 24.124 5.539 -28.406 1.00 78.38 96 PHE A O 1
ATOM 775 N N . ILE A 1 97 ? 24.348 3.716 -29.696 1.00 78.56 97 ILE A N 1
ATOM 776 C CA . ILE A 1 97 ? 25.804 3.650 -29.578 1.00 78.56 97 ILE A CA 1
ATOM 777 C C . ILE A 1 97 ? 26.408 4.385 -30.768 1.00 78.56 97 ILE A C 1
ATOM 779 O O . ILE A 1 97 ? 26.086 4.088 -31.919 1.00 78.56 97 ILE A O 1
ATOM 783 N N . THR A 1 98 ? 27.292 5.335 -30.477 1.00 83.00 98 THR A N 1
ATOM 784 C CA . THR A 1 98 ? 28.072 6.070 -31.471 1.00 83.00 98 THR A CA 1
ATOM 785 C C . THR A 1 98 ? 29.532 5.651 -31.386 1.00 83.00 98 THR A C 1
ATOM 787 O O . THR A 1 98 ? 30.139 5.745 -30.322 1.00 83.00 98 THR A O 1
ATOM 790 N N . ILE A 1 99 ? 30.097 5.220 -32.510 1.00 82.44 99 ILE A N 1
ATOM 791 C CA . ILE A 1 99 ? 31.507 4.859 -32.647 1.00 82.44 99 ILE A CA 1
ATOM 792 C C . ILE A 1 99 ? 32.168 5.899 -33.549 1.00 82.44 99 ILE A C 1
ATOM 794 O O . ILE A 1 99 ? 31.761 6.069 -34.699 1.00 82.44 99 ILE A O 1
ATOM 798 N N . ASN A 1 100 ? 33.185 6.581 -33.023 1.00 85.75 100 ASN A N 1
ATOM 799 C CA . 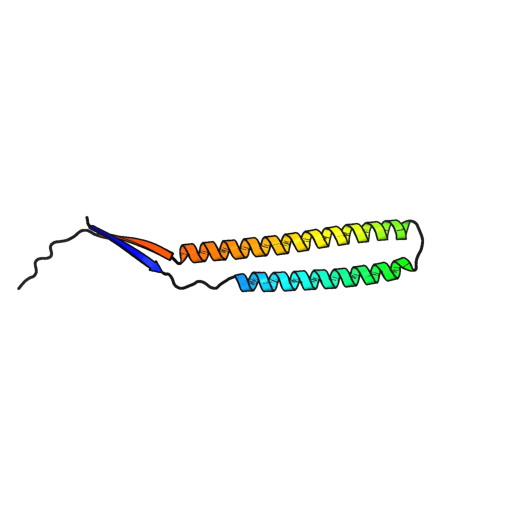ASN A 1 100 ? 34.041 7.484 -33.789 1.00 85.75 100 ASN A CA 1
ATOM 800 C C . ASN A 1 100 ? 35.285 6.716 -34.240 1.00 85.75 100 ASN A C 1
ATOM 802 O O . ASN A 1 100 ? 35.872 5.990 -33.435 1.00 85.75 100 ASN A O 1
ATOM 806 N N . TYR A 1 101 ? 35.681 6.865 -35.500 1.00 79.88 101 TYR A N 1
ATOM 807 C CA . TYR A 1 101 ? 36.858 6.194 -36.048 1.00 79.88 101 TYR A CA 1
ATOM 808 C C . TYR A 1 101 ? 37.662 7.114 -36.970 1.00 79.88 101 TYR A C 1
ATOM 810 O O . TYR A 1 101 ? 37.144 8.049 -37.590 1.00 79.88 101 TYR A O 1
ATOM 818 N N . GLU A 1 102 ? 38.958 6.841 -37.058 1.00 77.19 102 GLU A N 1
ATOM 819 C CA . GLU A 1 102 ? 39.844 7.417 -38.063 1.00 77.19 102 GLU A CA 1
ATOM 820 C C . GLU A 1 102 ? 40.045 6.386 -39.170 1.00 77.19 102 GLU A C 1
ATOM 822 O O . GLU A 1 102 ? 40.355 5.228 -38.903 1.00 77.19 102 GLU A O 1
ATOM 827 N N . GLU A 1 103 ? 39.805 6.792 -40.415 1.00 70.25 103 GLU A N 1
ATOM 828 C CA . GLU A 1 103 ? 40.093 5.961 -41.580 1.00 70.25 103 GLU A CA 1
ATOM 829 C C . GLU A 1 103 ? 41.601 6.012 -41.822 1.00 70.25 103 GLU A C 1
ATOM 831 O O . GLU A 1 103 ? 42.139 7.058 -42.184 1.00 70.25 103 GLU A O 1
ATOM 836 N N . SER A 1 104 ? 42.293 4.903 -41.572 1.00 68.50 104 SER A N 1
ATOM 837 C CA . SER A 1 104 ? 43.671 4.717 -42.007 1.00 68.50 104 SER A CA 1
ATOM 838 C C . SER A 1 104 ? 43.672 4.048 -43.381 1.00 68.50 104 SER A C 1
ATOM 840 O O . SER A 1 104 ? 43.132 2.956 -43.555 1.00 68.50 104 SER A O 1
ATOM 842 N N . GLU A 1 105 ? 44.281 4.702 -44.373 1.00 64.19 105 GLU A N 1
ATOM 843 C CA . GLU A 1 105 ? 44.595 4.069 -45.655 1.00 64.19 105 GLU A CA 1
ATOM 844 C C . GLU A 1 105 ? 45.647 2.983 -45.405 1.00 64.19 105 GLU A C 1
ATOM 846 O O . GLU A 1 105 ? 46.840 3.262 -45.286 1.00 64.19 105 GLU A O 1
ATOM 851 N N . VAL A 1 106 ? 45.210 1.731 -45.267 1.00 66.88 106 VAL A N 1
ATOM 852 C CA . VAL A 1 106 ? 46.124 0.588 -45.285 1.00 66.88 106 VAL A CA 1
ATOM 853 C C . VAL A 1 106 ? 46.309 0.194 -46.752 1.00 66.88 106 VAL A C 1
ATOM 855 O O . VAL A 1 106 ? 45.323 -0.189 -47.389 1.00 66.88 106 VAL A O 1
ATOM 858 N N . PRO A 1 107 ? 47.520 0.304 -47.328 1.00 56.69 107 PRO A N 1
ATOM 859 C CA . PRO A 1 107 ? 47.755 -0.135 -48.694 1.00 56.69 107 PRO A CA 1
ATOM 860 C C . PRO A 1 107 ? 47.520 -1.644 -48.773 1.00 56.69 107 PRO A C 1
ATOM 862 O O . PRO A 1 107 ? 48.106 -2.420 -48.020 1.00 56.69 107 PRO A O 1
ATOM 865 N N . ILE A 1 108 ? 46.628 -2.055 -49.671 1.00 61.91 108 ILE A N 1
ATOM 866 C CA . ILE A 1 108 ? 46.409 -3.464 -49.984 1.00 61.91 108 ILE A CA 1
ATOM 867 C C . ILE A 1 108 ? 47.612 -3.896 -50.830 1.00 61.91 108 ILE A C 1
ATOM 869 O O . ILE A 1 108 ? 47.724 -3.493 -51.988 1.00 61.91 108 ILE A O 1
ATOM 873 N N . GLU A 1 109 ? 48.547 -4.644 -50.243 1.00 55.03 109 GLU A N 1
ATOM 874 C CA . GLU A 1 109 ? 49.594 -5.319 -51.016 1.00 55.03 109 GLU A CA 1
ATOM 875 C C . GLU A 1 109 ? 48.928 -6.386 -51.901 1.00 55.03 109 GLU A C 1
ATOM 877 O O . GLU A 1 109 ? 48.243 -7.278 -51.397 1.00 55.03 109 GLU A O 1
ATOM 882 N N . ASN A 1 110 ? 49.076 -6.222 -53.221 1.00 50.97 110 ASN A N 1
ATOM 883 C CA . ASN A 1 110 ? 48.627 -7.165 -54.252 1.00 50.97 110 ASN A CA 1
ATOM 884 C C . ASN A 1 110 ? 49.557 -8.375 -54.355 1.00 50.97 110 ASN A C 1
ATOM 886 O O . ASN A 1 110 ? 50.790 -8.157 -54.319 1.00 50.97 110 ASN A O 1
#

Sequence (110 aa):
MGQITKPYRFTPHQDLHHKAAFFQSELEQMGNLSQSLFTAIKKELDASAGKVIEETMQTLISQHQRMDSIVNDQMSTMDTLAARYHYQVNDMNSQFITINYEESEVPIEN

Foldseek 3Di:
DDKDKDKAFADQDDQCVVVLVVVLVVLVVVLVVLVVVLVVVCVVLVVDDDPVSVVVNVVSVVVNVVSVVVSVVVSVVSVVVSVVVVVVSRVVRIDIDMDDDDDDPDDDDD

Mean predicted aligned error: 11.47 Å

Organism: NCBI:txid549687

Solvent-accessible surface area (backbone atoms only — not comparable to full-atom values): 6435 Å² total;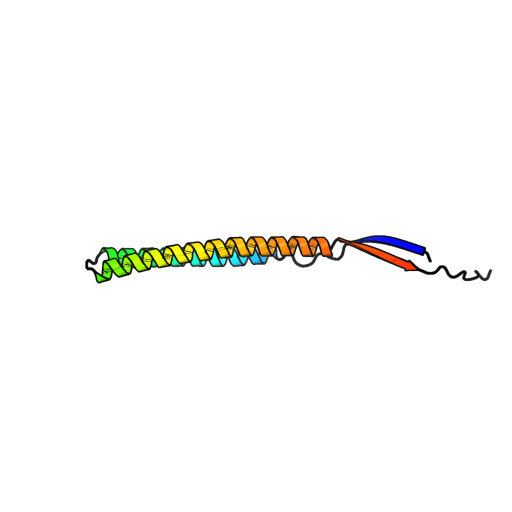 per-residue (Å²): 119,49,76,50,76,45,84,43,72,55,82,83,72,86,79,54,57,68,57,38,56,52,53,43,54,53,50,51,51,50,50,53,52,49,54,50,50,52,52,53,52,48,60,61,50,70,80,53,86,51,73,69,53,53,56,48,50,53,51,50,52,55,50,49,54,52,49,53,52,52,52,52,52,50,46,54,50,41,51,54,50,34,52,51,50,52,52,51,52,53,50,69,26,56,39,76,49,72,50,77,46,73,86,73,89,72,84,80,85,129

Radius of gyration: 29.44 Å; Cα contacts (8 Å, |Δi|>4): 68; chains: 1; bounding box: 69×21×86 Å

Nearest PDB structures (foldseek):
  8szz-assembly1_W  TM=6.878E-01  e=4.645E-01  synthetic construct
  6msr-assembly1_C  TM=7.628E-01  e=2.197E+00  synthetic construct
  6msr-assembly1_B  TM=7.666E-01  e=2.691E+00  synthetic construct
  5j0h-assembly2_B  TM=7.445E-01  e=3.526E+00  synthetic construct